Protein AF-A0AAD7DRE9-F1 (afdb_monomer_lite)

pLDDT: mean 90.45, std 10.71, range [50.38, 98.62]

InterPro domains:
  IPR006593 Cytochrome b561/ferric reductase, transmembrane domain [PF031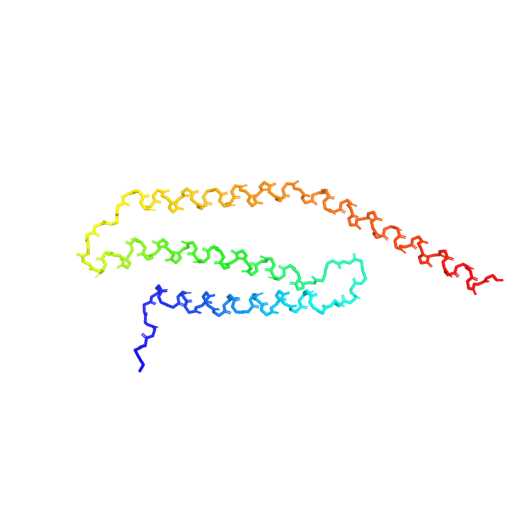88] (7-67)
  IPR006593 Cytochrome b561/ferric reductase, transmembrane domain [PS50939] (1-103)

Secondary structure (DSSP, 8-state):
-----SHHHHHHHHHHHHHHHHHHHHHHHHH-----TTS--HHHHHHHHHHHHHHHHHHHHHHHIIIIIHHHTTS-SPPHHHHHHHHHHHHHHHHHHHHHHTTHHHHHHHHHHHHHHHHHHHHHHHHHTT-

Organism: Mycena rosella (NCBI:txid1033263)

Structure (mmCIF, N/CA/C/O backbone):
data_AF-A0AAD7DRE9-F1
#
_entry.id   AF-A0AAD7DRE9-F1
#
loop_
_atom_site.group_PDB
_atom_site.id
_atom_site.type_symbol
_atom_site.label_atom_id
_atom_site.label_alt_id
_atom_site.label_comp_id
_atom_site.label_asym_id
_atom_site.label_entity_id
_atom_site.label_seq_id
_atom_site.pdbx_PDB_ins_code
_atom_site.Cartn_x
_atom_site.Cartn_y
_atom_site.Cartn_z
_atom_site.occupancy
_atom_site.B_iso_or_equiv
_atom_site.auth_seq_id
_atom_site.auth_comp_id
_atom_site.auth_asym_id
_atom_site.auth_atom_id
_atom_site.pdbx_PDB_model_num
ATOM 1 N N . MET A 1 1 ? -21.743 -23.244 8.861 1.00 50.38 1 MET A N 1
ATOM 2 C CA . MET A 1 1 ? -20.750 -22.168 8.673 1.00 50.38 1 MET A CA 1
ATOM 3 C C . MET A 1 1 ? -21.468 -20.883 9.018 1.00 50.38 1 MET A C 1
ATOM 5 O O . MET A 1 1 ? -22.490 -20.616 8.399 1.00 50.38 1 MET A O 1
ATOM 9 N N . GLU A 1 2 ? -2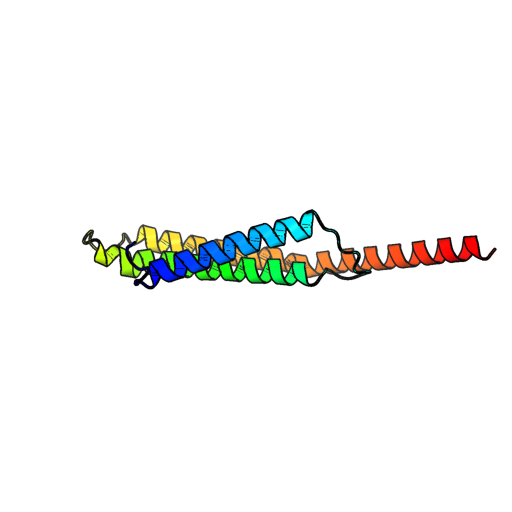1.039 -20.184 10.063 1.00 59.47 2 GLU A N 1
ATOM 10 C CA . GLU A 1 2 ? -21.609 -18.880 10.415 1.00 59.47 2 GLU A CA 1
ATOM 11 C C . GLU A 1 2 ? -21.384 -17.913 9.246 1.00 59.47 2 GLU A C 1
ATOM 13 O O . GLU A 1 2 ? -20.314 -17.913 8.633 1.00 59.47 2 GLU A O 1
ATOM 18 N N . ALA A 1 3 ? -22.419 -17.175 8.852 1.00 68.44 3 ALA A N 1
ATOM 19 C CA . ALA A 1 3 ? -22.341 -16.302 7.691 1.00 68.44 3 ALA A CA 1
ATOM 20 C C . ALA A 1 3 ? -21.471 -15.073 8.000 1.00 68.44 3 ALA A C 1
ATOM 22 O O . ALA A 1 3 ? -21.568 -14.492 9.075 1.00 68.44 3 ALA A O 1
ATOM 23 N N . VAL A 1 4 ? -20.657 -14.646 7.030 1.00 69.38 4 VAL A N 1
ATOM 24 C CA . VAL A 1 4 ? -19.882 -13.395 7.083 1.00 69.38 4 VAL A CA 1
ATOM 25 C C . VAL A 1 4 ? -20.852 -12.217 6.942 1.00 69.38 4 VAL A C 1
ATOM 27 O O . VAL A 1 4 ? -21.125 -11.740 5.836 1.00 69.38 4 VAL A O 1
ATOM 30 N N . THR A 1 5 ? -21.457 -11.786 8.044 1.00 84.94 5 THR A N 1
ATOM 31 C CA . THR A 1 5 ? -22.521 -10.769 8.024 1.00 84.94 5 THR A CA 1
ATOM 32 C C . THR A 1 5 ? -22.014 -9.376 8.355 1.00 84.94 5 THR A C 1
ATOM 34 O O . THR A 1 5 ? -22.489 -8.403 7.758 1.00 84.94 5 THR A O 1
ATOM 37 N N . ASP A 1 6 ? -21.038 -9.286 9.252 1.00 89.75 6 ASP A N 1
ATOM 38 C CA . ASP A 1 6 ? -20.498 -8.026 9.746 1.00 89.75 6 ASP A CA 1
ATOM 39 C C . ASP A 1 6 ? -19.578 -7.334 8.702 1.00 89.75 6 ASP A C 1
ATOM 41 O O . ASP A 1 6 ? -18.810 -8.010 8.001 1.00 89.75 6 ASP A O 1
ATOM 45 N N . PRO A 1 7 ? -19.653 -5.993 8.542 1.00 93.31 7 PRO A N 1
ATOM 46 C CA . PRO A 1 7 ? -18.752 -5.238 7.673 1.00 93.31 7 PRO A CA 1
ATOM 47 C C . PRO A 1 7 ? -17.254 -5.496 7.888 1.00 93.31 7 PRO A C 1
ATOM 49 O O . PRO A 1 7 ? -16.540 -5.646 6.892 1.00 93.31 7 PRO A O 1
ATOM 52 N N . HIS A 1 8 ? -16.760 -5.585 9.127 1.00 93.31 8 HIS A N 1
ATOM 53 C CA . HIS A 1 8 ? -15.341 -5.846 9.403 1.00 93.31 8 HIS A CA 1
ATOM 54 C C . HIS A 1 8 ? -14.908 -7.212 8.862 1.00 93.31 8 HIS A C 1
ATOM 56 O O . HIS A 1 8 ? -13.861 -7.318 8.210 1.00 93.31 8 HIS A O 1
ATOM 62 N N . GLN A 1 9 ? -15.732 -8.242 9.056 1.00 94.31 9 GLN A N 1
ATOM 63 C CA . GLN A 1 9 ? -15.477 -9.579 8.518 1.00 94.31 9 GLN A CA 1
ATOM 64 C C . GLN A 1 9 ? -15.520 -9.598 6.983 1.00 94.31 9 GLN A C 1
ATOM 66 O O . GLN A 1 9 ? -14.635 -10.179 6.348 1.00 94.31 9 GLN A O 1
ATOM 71 N N . LYS A 1 10 ? -16.505 -8.927 6.364 1.00 95.75 10 LYS A N 1
ATOM 72 C CA . LYS A 1 10 ? -16.612 -8.820 4.894 1.00 95.75 10 LYS A CA 1
ATOM 73 C C . LYS A 1 10 ? -15.380 -8.159 4.287 1.00 95.75 10 LYS A C 1
ATOM 75 O O . LYS A 1 10 ? -14.842 -8.656 3.297 1.00 95.75 10 LYS A O 1
ATOM 80 N N . ILE A 1 11 ? -14.915 -7.069 4.896 1.00 97.00 11 ILE A N 1
ATOM 81 C CA . ILE A 1 11 ? -13.693 -6.382 4.470 1.00 97.00 11 ILE A CA 1
ATOM 82 C C . ILE A 1 11 ? -12.481 -7.304 4.632 1.00 97.00 11 ILE A C 1
ATOM 84 O O . ILE A 1 11 ? -11.645 -7.354 3.735 1.00 97.00 11 ILE A O 1
ATOM 88 N N . GLY A 1 12 ? -12.405 -8.084 5.713 1.00 96.69 12 GLY A N 1
ATOM 89 C CA . GLY A 1 12 ? -11.320 -9.045 5.934 1.00 96.69 12 GLY A CA 1
ATOM 90 C C . GLY A 1 12 ? -11.252 -10.134 4.869 1.00 96.69 12 GLY A C 1
ATOM 9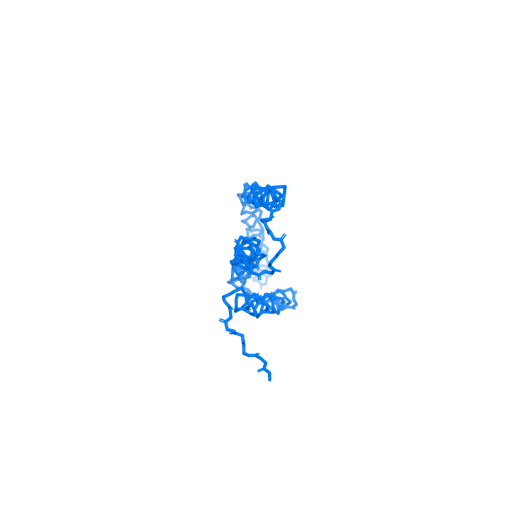1 O O . GLY A 1 12 ? -10.178 -10.418 4.340 1.00 96.69 12 GLY A O 1
ATOM 92 N N . VAL A 1 13 ? -12.400 -10.699 4.490 1.00 97.38 13 VAL A N 1
ATOM 93 C CA . VAL A 1 13 ? -12.479 -11.678 3.394 1.00 97.38 13 VAL A CA 1
ATOM 94 C C . VAL A 1 13 ? -12.084 -11.039 2.060 1.00 97.38 13 VAL A C 1
ATOM 96 O O . VAL A 1 13 ? -11.320 -11.635 1.298 1.00 97.38 13 VAL A O 1
ATOM 99 N N . ALA A 1 14 ? -12.544 -9.814 1.786 1.00 97.19 14 ALA A N 1
ATOM 100 C CA . ALA A 1 14 ? -12.147 -9.076 0.589 1.00 97.19 14 ALA A CA 1
ATOM 101 C C . ALA A 1 14 ? -10.630 -8.819 0.558 1.00 97.19 14 ALA A C 1
ATOM 103 O O . ALA A 1 14 ? -9.987 -9.073 -0.460 1.00 97.19 14 ALA A O 1
ATOM 104 N N . LEU A 1 15 ? -10.039 -8.396 1.679 1.00 98.38 15 LEU A N 1
ATOM 105 C CA . LEU A 1 15 ? -8.597 -8.188 1.817 1.00 98.38 15 LEU A CA 1
ATOM 106 C C . LEU A 1 15 ? -7.805 -9.472 1.602 1.00 98.38 15 LEU A C 1
ATOM 108 O O . LEU A 1 15 ? -6.797 -9.438 0.900 1.00 98.38 15 LEU A O 1
ATOM 112 N N . LEU A 1 16 ? -8.267 -10.602 2.138 1.00 98.19 16 LEU A N 1
ATOM 113 C CA . LEU A 1 16 ? -7.631 -11.897 1.907 1.00 98.19 16 LEU A CA 1
ATOM 114 C C . LEU A 1 16 ? -7.634 -12.257 0.415 1.00 98.19 16 LEU A C 1
ATOM 116 O O . LEU A 1 16 ? -6.593 -12.622 -0.134 1.00 98.19 16 LEU A O 1
ATOM 120 N N . ALA A 1 17 ? -8.774 -12.103 -0.262 1.00 98.25 17 ALA A N 1
ATOM 121 C CA . ALA A 1 17 ? -8.883 -12.368 -1.695 1.00 98.25 17 ALA A CA 1
ATOM 122 C C . ALA A 1 17 ? -7.985 -11.433 -2.529 1.00 98.25 17 ALA A C 1
ATOM 124 O O . ALA A 1 17 ? -7.266 -11.884 -3.429 1.00 98.25 17 ALA A O 1
ATOM 125 N N . MET A 1 18 ? -7.977 -10.136 -2.206 1.00 98.50 18 MET A N 1
ATOM 126 C CA . MET A 1 18 ? -7.100 -9.155 -2.849 1.00 98.50 18 MET A CA 1
ATOM 127 C C . MET A 1 18 ? -5.621 -9.479 -2.605 1.00 98.50 18 MET A C 1
ATOM 129 O O . MET A 1 18 ? -4.826 -9.406 -3.538 1.00 98.50 18 MET A O 1
ATOM 133 N N . TYR A 1 19 ? -5.248 -9.882 -1.388 1.00 98.38 19 TYR A N 1
ATOM 134 C CA . TYR A 1 19 ? -3.880 -10.252 -1.027 1.00 98.38 19 TYR A CA 1
ATOM 135 C C . TYR A 1 19 ? -3.392 -11.483 -1.795 1.00 98.38 19 TYR A C 1
ATOM 137 O O . TYR A 1 19 ? -2.315 -11.446 -2.388 1.00 98.38 19 TYR A O 1
ATOM 145 N N . VAL A 1 20 ? -4.198 -12.547 -1.869 1.00 98.62 20 VAL A N 1
ATOM 146 C CA . VAL A 1 20 ? -3.869 -13.727 -2.686 1.00 98.62 20 VAL A CA 1
ATOM 147 C C . VAL A 1 20 ? -3.697 -13.330 -4.153 1.00 98.62 20 VAL A C 1
ATOM 149 O O . VAL A 1 20 ? -2.705 -13.699 -4.780 1.00 98.62 20 VAL A O 1
ATOM 152 N N . THR A 1 21 ? -4.607 -12.511 -4.685 1.00 98.31 21 THR A N 1
ATOM 153 C CA . THR A 1 21 ? -4.502 -11.990 -6.058 1.00 98.31 21 THR A CA 1
ATOM 154 C C . THR A 1 21 ? -3.205 -11.204 -6.262 1.00 98.31 21 THR A C 1
ATOM 156 O O . THR A 1 21 ? -2.508 -11.403 -7.256 1.00 98.31 21 THR A O 1
ATOM 159 N N . GLN A 1 22 ? -2.837 -10.355 -5.302 1.00 98.25 22 GLN A N 1
ATOM 160 C CA . GLN A 1 22 ? -1.609 -9.565 -5.325 1.00 98.25 22 GLN A CA 1
ATOM 161 C C . GLN A 1 22 ? -0.351 -10.441 -5.316 1.00 98.25 22 GLN A C 1
ATOM 163 O O . GLN A 1 22 ? 0.591 -10.148 -6.058 1.00 98.25 22 GLN A O 1
ATOM 168 N N . LEU A 1 23 ? -0.331 -11.517 -4.522 1.00 98.19 23 LEU A N 1
ATOM 169 C CA . LEU A 1 23 ? 0.778 -12.475 -4.482 1.00 98.19 23 LEU A CA 1
ATOM 170 C C . LEU A 1 23 ? 0.922 -13.233 -5.801 1.00 98.19 23 LEU A C 1
ATOM 172 O O . LEU A 1 23 ? 2.028 -13.327 -6.331 1.00 98.19 23 LEU A O 1
ATOM 176 N N . LEU A 1 24 ? -0.185 -13.736 -6.353 1.00 97.62 24 LEU A N 1
ATOM 177 C CA . LEU A 1 24 ? -0.180 -14.440 -7.636 1.00 97.62 24 LEU A CA 1
ATOM 178 C C . LEU A 1 24 ? 0.270 -13.514 -8.771 1.00 97.62 24 LEU A C 1
ATOM 180 O O . LEU A 1 24 ? 1.121 -13.894 -9.574 1.00 97.62 24 LEU A O 1
ATOM 184 N N . LEU A 1 25 ? -0.239 -12.279 -8.802 1.00 95.94 25 LEU A N 1
ATOM 185 C CA . LEU A 1 25 ? 0.159 -11.264 -9.776 1.00 95.94 25 LEU A CA 1
ATOM 186 C C . LEU A 1 25 ? 1.642 -10.894 -9.638 1.00 95.94 25 LEU A C 1
ATOM 188 O O . LEU A 1 25 ? 2.351 -10.825 -10.640 1.00 95.94 25 LEU A O 1
ATOM 192 N N . GLY A 1 26 ? 2.124 -10.685 -8.410 1.00 95.12 26 GLY A N 1
ATOM 193 C CA . GLY A 1 26 ? 3.533 -10.402 -8.134 1.00 95.12 26 GLY A CA 1
ATOM 194 C C . GLY A 1 26 ? 4.440 -11.553 -8.567 1.00 95.12 26 GLY A C 1
ATOM 195 O O . GLY A 1 26 ? 5.412 -11.337 -9.290 1.00 95.12 26 GLY A O 1
ATOM 196 N N . GLY A 1 27 ? 4.075 -12.786 -8.208 1.00 95.50 27 GLY A N 1
ATOM 197 C CA . GLY A 1 27 ? 4.763 -13.993 -8.659 1.00 95.50 27 GLY A CA 1
ATOM 198 C C . GLY A 1 27 ? 4.814 -14.071 -10.183 1.00 95.50 27 GLY A C 1
ATOM 199 O O . GLY A 1 27 ? 5.894 -14.185 -10.759 1.00 95.50 27 GLY A O 1
ATOM 200 N N . PHE A 1 28 ? 3.673 -13.908 -10.852 1.00 94.00 28 PHE A N 1
ATOM 201 C CA . PHE A 1 28 ? 3.610 -13.891 -12.312 1.00 94.00 28 PHE A CA 1
ATOM 202 C C . PHE A 1 28 ? 4.543 -12.835 -12.925 1.00 94.00 28 PHE A C 1
ATOM 204 O O . PHE A 1 28 ? 5.311 -13.160 -13.823 1.00 94.00 28 PHE A O 1
ATOM 211 N N . ILE A 1 29 ? 4.550 -11.598 -12.420 1.00 91.81 29 ILE A N 1
ATOM 212 C CA . ILE A 1 29 ? 5.425 -10.520 -12.918 1.00 91.81 29 ILE A CA 1
ATOM 213 C C . ILE A 1 29 ? 6.911 -10.865 -12.764 1.00 91.81 29 ILE A C 1
ATOM 215 O O . ILE A 1 29 ? 7.715 -10.563 -13.650 1.00 91.81 29 ILE A O 1
ATOM 219 N N . HIS A 1 30 ? 7.289 -11.479 -11.643 1.00 89.19 30 HIS A N 1
ATOM 220 C CA . HIS A 1 30 ? 8.681 -11.816 -11.362 1.00 89.19 30 HIS A CA 1
ATOM 221 C C . HIS A 1 30 ? 9.174 -13.035 -12.153 1.00 89.19 30 HIS A C 1
ATOM 223 O O . HIS A 1 30 ? 10.320 -13.029 -12.614 1.00 89.19 30 HIS A O 1
ATOM 229 N N . PHE A 1 31 ? 8.326 -14.051 -12.340 1.00 91.75 31 PHE A N 1
ATOM 230 C CA . PHE A 1 31 ? 8.699 -15.301 -13.012 1.00 91.75 31 PHE A CA 1
ATOM 231 C C . PHE A 1 31 ? 8.431 -15.292 -14.522 1.00 91.75 31 PHE A C 1
ATOM 233 O O . PHE A 1 31 ? 9.148 -15.951 -15.274 1.00 91.75 31 PHE A O 1
ATOM 240 N N . VAL A 1 32 ? 7.455 -14.514 -14.994 1.00 87.19 32 VAL A N 1
ATOM 241 C CA . VAL A 1 32 ? 7.061 -14.444 -16.407 1.00 87.19 32 VAL A CA 1
ATOM 242 C C . VAL A 1 32 ? 7.392 -13.062 -16.967 1.00 87.19 32 VAL A C 1
ATOM 244 O O . VAL A 1 32 ? 6.608 -12.113 -16.916 1.00 87.19 32 VAL A O 1
ATOM 247 N N . LYS A 1 33 ? 8.586 -12.942 -17.556 1.00 75.31 33 LYS A N 1
ATOM 248 C CA . LYS A 1 33 ? 9.027 -11.711 -18.224 1.00 75.31 33 LYS A CA 1
ATOM 249 C C . LYS A 1 33 ? 8.419 -11.624 -19.622 1.00 75.31 33 LYS A C 1
ATOM 251 O O . LYS A 1 33 ? 9.009 -12.099 -20.589 1.00 75.31 33 LYS A O 1
ATOM 256 N N . LEU A 1 34 ? 7.252 -10.994 -19.737 1.00 73.94 34 LEU A N 1
ATOM 257 C CA . LEU A 1 34 ? 6.673 -10.674 -21.042 1.00 73.94 34 LEU A CA 1
ATOM 258 C C . LEU A 1 34 ? 7.530 -9.598 -21.739 1.00 73.94 34 LEU A C 1
ATOM 260 O O . LEU A 1 34 ? 7.717 -8.515 -21.174 1.00 73.94 34 LEU A O 1
ATOM 264 N N . PRO A 1 35 ? 8.063 -9.856 -22.949 1.00 64.44 35 PRO A N 1
ATOM 265 C CA . PRO A 1 35 ? 8.946 -8.925 -23.642 1.00 64.44 35 PRO A CA 1
ATOM 266 C C . PRO A 1 35 ? 8.147 -7.776 -24.273 1.00 64.44 35 PRO A C 1
ATOM 268 O O . PRO A 1 35 ? 7.965 -7.711 -25.487 1.00 64.44 35 PRO A O 1
ATOM 271 N N . ILE A 1 36 ? 7.683 -6.832 -23.454 1.00 69.25 36 ILE A N 1
ATOM 272 C CA . ILE A 1 36 ? 7.118 -5.572 -23.947 1.00 69.25 36 ILE A CA 1
ATOM 273 C C . ILE A 1 36 ? 8.281 -4.606 -24.175 1.00 69.25 36 ILE A C 1
ATOM 275 O O . ILE A 1 36 ? 8.907 -4.101 -23.241 1.00 69.25 36 ILE A O 1
ATOM 279 N N . ARG A 1 37 ? 8.627 -4.393 -25.448 1.00 63.69 37 ARG A N 1
ATOM 280 C CA . ARG A 1 37 ? 9.770 -3.560 -25.837 1.00 63.69 37 ARG A CA 1
ATOM 281 C C . ARG A 1 37 ? 9.560 -2.116 -25.375 1.00 63.69 37 ARG A C 1
ATOM 283 O O . ARG A 1 37 ? 8.700 -1.407 -25.883 1.00 63.69 37 ARG A O 1
ATOM 290 N N . GLY A 1 38 ? 10.415 -1.666 -24.460 1.00 64.44 38 GLY A N 1
ATOM 291 C CA . GLY A 1 38 ? 10.593 -0.249 -24.141 1.00 64.44 38 GLY A CA 1
ATOM 292 C C . GLY A 1 38 ? 9.609 0.356 -23.138 1.00 64.44 38 GLY A C 1
ATOM 293 O O . GLY A 1 38 ? 9.725 1.547 -22.869 1.00 64.44 38 GLY A O 1
ATOM 294 N N . HIS A 1 39 ? 8.696 -0.410 -22.542 1.00 72.19 39 HIS A N 1
ATOM 295 C CA . HIS A 1 39 ? 7.792 0.100 -21.505 1.00 72.19 39 HIS A CA 1
ATOM 296 C C . HIS A 1 39 ? 7.636 -0.898 -20.362 1.00 72.19 39 HIS A C 1
ATOM 298 O O . HIS A 1 39 ? 7.847 -2.098 -20.539 1.00 72.19 39 HIS A O 1
ATOM 304 N N . ARG A 1 40 ? 7.266 -0.392 -19.180 1.00 80.31 40 ARG A N 1
ATOM 305 C CA . ARG A 1 40 ? 6.847 -1.253 -18.073 1.00 80.31 40 ARG A CA 1
ATOM 306 C C . ARG A 1 40 ? 5.582 -1.994 -18.499 1.00 80.31 40 ARG A C 1
ATOM 308 O O . ARG A 1 40 ? 4.653 -1.340 -18.978 1.00 80.31 40 ARG A O 1
ATOM 315 N N . PRO A 1 41 ? 5.525 -3.318 -18.324 1.00 84.88 41 PRO A N 1
ATOM 316 C CA . PRO A 1 41 ? 4.313 -4.047 -18.628 1.00 84.88 41 PRO A CA 1
ATOM 317 C C . PRO A 1 41 ? 3.115 -3.527 -17.809 1.00 84.88 41 PRO A C 1
ATOM 319 O O . PRO A 1 41 ? 3.301 -3.205 -16.631 1.00 84.88 41 PRO A O 1
ATOM 322 N N . PRO A 1 42 ? 1.900 -3.437 -18.388 1.00 88.06 42 PRO A N 1
ATOM 323 C CA . PRO A 1 42 ? 0.712 -2.918 -17.702 1.00 88.06 42 PRO A CA 1
ATOM 324 C C . PRO A 1 42 ? 0.437 -3.582 -16.348 1.00 88.06 42 PRO A C 1
ATOM 326 O O . PRO A 1 42 ? 0.039 -2.913 -15.395 1.00 88.06 42 PRO A O 1
ATOM 329 N N . GLN A 1 43 ? 0.732 -4.879 -16.230 1.00 91.56 43 GLN A N 1
ATOM 330 C CA . GLN A 1 43 ? 0.569 -5.639 -14.993 1.00 91.56 43 GLN A CA 1
ATOM 331 C C . GLN A 1 43 ? 1.384 -5.080 -13.815 1.00 91.56 43 GLN A C 1
ATOM 333 O O . GLN A 1 43 ? 0.948 -5.204 -12.675 1.00 91.56 43 GLN A O 1
ATOM 338 N N . ASN A 1 44 ? 2.507 -4.393 -14.058 1.00 91.44 44 ASN A N 1
ATOM 339 C CA . ASN A 1 44 ? 3.286 -3.764 -12.986 1.00 91.44 44 ASN A CA 1
ATOM 340 C C . ASN A 1 44 ? 2.529 -2.592 -12.353 1.00 91.44 44 ASN A C 1
ATOM 342 O O . ASN A 1 44 ? 2.602 -2.393 -11.142 1.00 91.44 44 ASN A O 1
ATOM 346 N N . TYR A 1 45 ? 1.803 -1.819 -13.164 1.00 92.12 45 TYR A N 1
ATOM 347 C CA . TYR A 1 45 ? 0.966 -0.733 -12.661 1.00 92.12 45 TYR A CA 1
ATOM 348 C C . TYR A 1 45 ? -0.243 -1.287 -11.915 1.00 92.12 45 TYR A C 1
ATOM 350 O O . TYR A 1 45 ? -0.547 -0.805 -10.829 1.00 92.12 45 TYR A O 1
ATOM 358 N N . LEU A 1 46 ? -0.873 -2.342 -12.448 1.00 95.25 46 LEU A N 1
ATOM 359 C CA . LEU A 1 46 ? -1.957 -3.037 -11.754 1.00 95.25 46 LEU A CA 1
ATOM 360 C C . LEU A 1 46 ? -1.502 -3.553 -10.382 1.00 95.25 46 LEU A C 1
ATOM 362 O O . LEU A 1 46 ? -2.177 -3.298 -9.393 1.00 95.25 46 LEU A O 1
ATOM 366 N N . HIS A 1 47 ? -0.342 -4.209 -10.308 1.00 96.31 47 HIS A N 1
ATOM 367 C CA . HIS A 1 47 ? 0.230 -4.700 -9.052 1.00 96.31 47 HIS A CA 1
ATOM 368 C C . HIS A 1 47 ? 0.489 -3.569 -8.050 1.00 96.31 47 HIS A C 1
ATOM 370 O O . HIS A 1 47 ? 0.173 -3.701 -6.870 1.00 96.31 47 HIS A O 1
ATOM 376 N N . ALA A 1 48 ? 1.029 -2.435 -8.504 1.00 95.44 48 ALA A N 1
ATOM 377 C CA . ALA A 1 48 ? 1.252 -1.284 -7.633 1.00 95.44 48 ALA A CA 1
ATOM 378 C C . ALA A 1 48 ? -0.070 -0.693 -7.109 1.00 95.44 48 ALA A C 1
ATOM 380 O O . ALA A 1 48 ? -0.214 -0.484 -5.906 1.00 95.44 48 ALA A O 1
ATOM 381 N N . VAL A 1 49 ? -1.049 -0.464 -7.990 1.00 97.50 49 VAL A N 1
ATOM 382 C CA . VAL A 1 49 ? -2.356 0.108 -7.622 1.00 97.50 49 VAL A CA 1
ATOM 383 C C . VAL A 1 49 ? -3.133 -0.828 -6.698 1.00 97.50 49 VAL A C 1
ATOM 385 O O . VAL A 1 49 ? -3.655 -0.376 -5.680 1.00 97.50 49 VAL A O 1
ATOM 388 N N . LEU A 1 50 ? -3.168 -2.128 -7.004 1.00 98.19 50 LEU A N 1
ATOM 389 C CA . LEU A 1 50 ? -3.816 -3.129 -6.157 1.00 98.19 50 LEU A CA 1
ATOM 390 C C . LEU A 1 50 ? -3.160 -3.182 -4.772 1.00 98.19 50 LEU A C 1
ATOM 392 O O . LEU A 1 50 ? -3.866 -3.188 -3.767 1.00 98.19 50 LEU A O 1
ATOM 396 N N . GLY A 1 51 ? -1.826 -3.139 -4.707 1.00 98.00 51 GLY A N 1
ATOM 397 C CA . GLY A 1 51 ? -1.092 -3.067 -3.444 1.00 98.00 51 GLY A CA 1
ATOM 398 C C . GLY A 1 51 ? -1.483 -1.854 -2.594 1.00 98.00 51 GLY A C 1
ATOM 399 O O . GLY A 1 51 ? -1.753 -2.003 -1.405 1.00 98.00 51 GLY A O 1
ATOM 400 N N . LEU A 1 52 ? -1.591 -0.665 -3.197 1.00 97.94 52 LEU A N 1
ATOM 401 C CA . LEU A 1 52 ? -2.037 0.539 -2.482 1.00 97.94 52 LEU A CA 1
ATOM 402 C C . LEU A 1 52 ? -3.483 0.440 -2.003 1.00 97.94 52 LEU A C 1
ATOM 404 O O . LEU A 1 52 ? -3.782 0.853 -0.883 1.00 97.94 52 LEU A O 1
ATOM 408 N N . ALA A 1 53 ? -4.366 -0.125 -2.827 1.00 98.31 53 ALA A N 1
ATOM 409 C CA . ALA A 1 53 ? -5.754 -0.350 -2.451 1.00 98.31 53 ALA A CA 1
ATOM 410 C C . ALA A 1 53 ? -5.864 -1.306 -1.251 1.00 98.31 53 ALA A C 1
ATOM 412 O O . ALA A 1 53 ? -6.625 -1.026 -0.327 1.00 98.31 53 ALA A O 1
ATOM 413 N N . ILE A 1 54 ? -5.067 -2.384 -1.222 1.00 98.56 54 ILE A N 1
ATOM 414 C CA . ILE A 1 54 ? -4.994 -3.315 -0.084 1.00 98.56 54 ILE A CA 1
ATOM 415 C C . ILE A 1 54 ? -4.562 -2.580 1.184 1.00 98.56 54 ILE A C 1
ATOM 417 O O . ILE A 1 54 ? -5.218 -2.718 2.210 1.00 98.56 54 ILE A O 1
ATOM 421 N N . ILE A 1 55 ? -3.494 -1.777 1.125 1.00 98.12 55 ILE A N 1
ATOM 422 C CA . ILE A 1 55 ? -3.007 -1.049 2.306 1.00 98.12 55 ILE A CA 1
ATOM 423 C C . ILE A 1 55 ? -4.049 -0.043 2.811 1.00 98.12 55 ILE A C 1
ATOM 425 O O . ILE A 1 55 ? -4.308 0.012 4.013 1.00 98.12 55 ILE A O 1
ATOM 429 N N . ALA A 1 56 ? -4.682 0.720 1.917 1.00 97.75 56 ALA A N 1
ATOM 430 C CA . ALA A 1 56 ? -5.721 1.677 2.294 1.00 97.75 56 ALA A CA 1
ATOM 431 C C . ALA A 1 56 ? -6.943 0.985 2.924 1.00 97.75 56 ALA A C 1
ATOM 433 O O . ALA A 1 56 ? -7.447 1.427 3.957 1.00 97.75 56 ALA A O 1
ATOM 434 N N . LEU A 1 57 ? -7.395 -0.127 2.339 1.00 98.31 57 LEU A N 1
ATOM 435 C CA . LEU A 1 57 ? -8.528 -0.883 2.863 1.00 98.31 57 LEU A CA 1
ATOM 436 C C . LEU A 1 57 ? -8.185 -1.584 4.188 1.00 98.31 57 LEU A C 1
ATOM 438 O O . LEU A 1 57 ? -9.019 -1.605 5.088 1.00 98.31 57 LEU A O 1
ATOM 442 N N . ALA A 1 58 ? -6.960 -2.089 4.352 1.00 98.25 58 ALA A N 1
ATOM 443 C CA . ALA A 1 58 ? -6.486 -2.672 5.609 1.00 98.25 58 ALA A CA 1
ATOM 444 C C . ALA A 1 58 ? -6.409 -1.623 6.726 1.00 98.25 58 ALA A C 1
ATOM 446 O O . ALA A 1 58 ? -6.868 -1.870 7.839 1.00 98.25 58 ALA A O 1
ATOM 447 N N . ALA A 1 59 ? -5.902 -0.424 6.423 1.00 98.06 59 ALA A N 1
ATOM 448 C CA . ALA A 1 59 ? -5.901 0.701 7.353 1.00 98.06 59 ALA A CA 1
ATOM 449 C C . ALA A 1 59 ? -7.313 1.034 7.851 1.00 98.06 59 ALA A C 1
ATOM 451 O O . ALA A 1 59 ? -7.522 1.192 9.058 1.00 98.06 59 ALA A O 1
ATOM 452 N N . TYR A 1 60 ? -8.276 1.093 6.926 1.00 97.88 60 TYR A N 1
ATOM 453 C CA . TYR A 1 60 ? -9.687 1.289 7.245 1.00 97.88 60 TYR A CA 1
ATOM 454 C C . TYR A 1 60 ? -10.253 0.137 8.082 1.00 97.88 60 TYR A C 1
ATOM 456 O O . TYR A 1 60 ? -10.898 0.389 9.098 1.00 97.88 60 TYR A O 1
ATOM 464 N N . GLN A 1 61 ? -9.976 -1.117 7.711 1.00 98.00 61 GLN A N 1
ATOM 465 C CA . GLN A 1 61 ? -10.455 -2.290 8.442 1.00 98.00 61 GLN A CA 1
ATOM 466 C C . GLN A 1 61 ? -9.963 -2.292 9.897 1.00 98.00 61 GLN A C 1
ATOM 468 O O . GLN A 1 61 ? -10.753 -2.556 10.805 1.00 98.00 61 GLN A O 1
ATOM 473 N N . ILE A 1 62 ? -8.686 -1.962 10.126 1.00 97.56 62 ILE A N 1
ATOM 474 C CA . ILE A 1 62 ? -8.102 -1.855 11.470 1.00 97.56 62 ILE A CA 1
ATOM 475 C C . ILE A 1 62 ? -8.79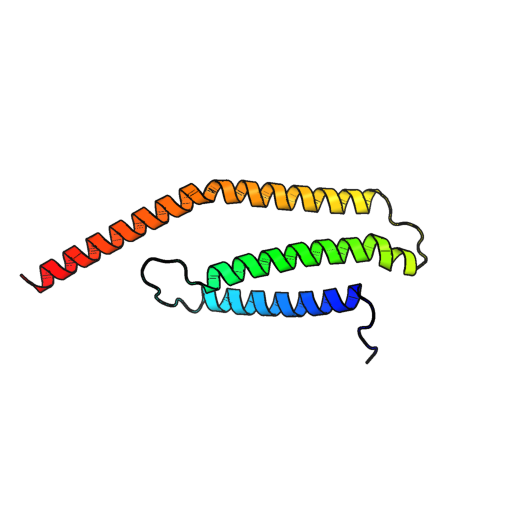8 -0.743 12.259 1.00 97.56 62 ILE A C 1
ATOM 477 O O . ILE A 1 62 ? -9.209 -0.970 13.393 1.00 97.56 62 ILE A O 1
ATOM 481 N N . HIS A 1 63 ? -8.979 0.438 11.662 1.00 97.25 63 HIS A N 1
ATOM 482 C CA . HIS A 1 63 ? -9.668 1.548 12.324 1.00 97.25 63 HIS A CA 1
ATOM 483 C C . HIS A 1 63 ? -11.108 1.190 12.693 1.00 97.25 63 HIS A C 1
ATOM 485 O O . HIS A 1 63 ? -11.544 1.461 13.810 1.00 97.25 63 HIS A O 1
ATOM 491 N N . TYR A 1 64 ? -11.841 0.551 11.779 1.00 96.19 64 TYR A N 1
ATOM 492 C CA . TYR A 1 64 ? -13.195 0.069 12.039 1.00 96.19 64 TYR A CA 1
ATOM 493 C C . TYR A 1 64 ? -13.199 -0.952 13.184 1.00 96.19 64 TYR A C 1
ATOM 495 O O . TYR A 1 64 ? -14.000 -0.837 14.106 1.00 96.19 64 TYR A O 1
ATOM 503 N N . GLY A 1 65 ? -12.259 -1.903 13.178 1.00 95.69 65 GLY A N 1
ATOM 504 C CA . GLY A 1 65 ? -12.115 -2.886 14.253 1.00 95.69 65 GLY A CA 1
ATOM 505 C C . GLY A 1 65 ? -11.856 -2.241 15.619 1.00 95.69 65 GLY A C 1
ATOM 506 O O . GLY A 1 65 ? -12.458 -2.628 16.614 1.00 95.69 65 GLY A O 1
ATOM 507 N N . LEU A 1 66 ? -11.010 -1.209 15.666 1.00 95.31 66 LEU A N 1
ATOM 508 C CA . LEU A 1 66 ? -10.715 -0.470 16.897 1.00 95.31 66 LEU A CA 1
ATOM 509 C C . LEU A 1 66 ? -11.890 0.403 17.362 1.00 95.31 66 LEU A C 1
ATOM 511 O O . LEU A 1 66 ? -12.145 0.511 18.552 1.00 95.31 66 LEU A O 1
ATOM 515 N N . THR A 1 67 ? -12.597 1.067 16.454 1.00 93.94 67 THR A N 1
ATOM 516 C CA . THR A 1 67 ? -13.597 2.079 16.842 1.00 93.94 67 THR A CA 1
ATOM 517 C C . THR A 1 67 ? -15.014 1.538 16.974 1.00 93.94 67 THR A C 1
ATOM 519 O O . THR A 1 67 ? -15.802 2.124 17.712 1.00 93.94 67 THR A O 1
ATOM 522 N N . ILE A 1 68 ? -15.332 0.433 16.297 1.00 93.25 68 ILE A N 1
ATOM 523 C CA . ILE A 1 68 ? -16.668 -0.167 16.275 1.00 93.25 68 ILE A CA 1
ATOM 524 C C . ILE A 1 68 ? -16.633 -1.549 16.926 1.00 93.25 68 ILE A C 1
ATOM 526 O O . ILE A 1 68 ? -17.204 -1.719 18.001 1.00 93.25 68 ILE A O 1
ATOM 530 N N . GLU A 1 69 ? -15.911 -2.511 16.339 1.00 93.88 69 GLU A N 1
ATOM 531 C CA . GLU A 1 69 ? -15.945 -3.910 16.803 1.00 93.88 69 GLU A CA 1
ATOM 532 C C . GLU A 1 69 ? -15.462 -4.067 18.245 1.00 93.88 69 GLU A C 1
ATOM 534 O O . GLU A 1 69 ? -16.075 -4.783 19.031 1.00 93.88 69 GLU A O 1
ATOM 539 N N . TRP A 1 70 ? -14.407 -3.351 18.634 1.00 93.50 70 TRP A N 1
ATOM 540 C CA . TRP A 1 70 ? -13.898 -3.387 20.004 1.00 93.50 70 TRP A CA 1
ATOM 541 C C . TRP A 1 70 ? -14.951 -2.989 21.045 1.00 93.50 70 TRP A C 1
ATOM 543 O O . TRP A 1 70 ? -15.021 -3.567 22.127 1.00 93.50 70 TRP A O 1
ATOM 553 N N . LEU A 1 71 ? -15.804 -2.010 20.735 1.00 90.69 71 LEU A N 1
ATOM 554 C CA . LEU A 1 71 ? -16.857 -1.599 21.665 1.00 90.69 71 LEU A CA 1
ATOM 555 C C . LEU A 1 71 ? -17.909 -2.702 21.837 1.00 90.69 71 LEU A C 1
ATOM 557 O O . LEU A 1 71 ? -18.468 -2.852 22.924 1.00 90.69 71 LEU A O 1
ATOM 561 N N . LEU A 1 72 ? -18.134 -3.507 20.795 1.00 89.94 72 LEU A N 1
ATOM 562 C CA . LEU A 1 72 ? -19.070 -4.630 20.822 1.00 89.94 72 LEU A CA 1
ATOM 563 C C . LEU A 1 72 ? -18.563 -5.802 21.673 1.00 89.94 72 LEU A C 1
ATOM 565 O O . LEU A 1 72 ? -19.372 -6.601 22.139 1.00 89.94 72 LEU A O 1
ATOM 569 N N . THR A 1 73 ? -17.257 -5.893 21.951 1.00 88.88 73 THR A N 1
ATOM 570 C CA . THR A 1 73 ? -16.710 -6.952 22.818 1.00 88.88 73 THR A CA 1
ATOM 571 C C . THR A 1 73 ? -16.942 -6.697 24.311 1.00 88.88 73 THR A C 1
ATOM 573 O O . THR A 1 73 ? -16.554 -7.526 25.133 1.00 88.88 73 THR A O 1
ATOM 576 N N . GLY A 1 74 ? -17.516 -5.549 24.692 1.00 82.38 74 GLY A N 1
ATOM 577 C CA . GLY A 1 74 ? -17.816 -5.215 26.089 1.00 82.38 74 GLY A CA 1
ATOM 578 C C . GLY A 1 74 ? -16.591 -4.885 26.953 1.00 82.38 74 GLY A C 1
ATOM 579 O O . GLY A 1 74 ? -16.707 -4.818 28.173 1.00 82.38 74 GLY A O 1
ATOM 580 N N . GLN A 1 75 ? -15.420 -4.654 26.346 1.00 84.50 75 GLN A N 1
ATOM 581 C CA . GLN A 1 75 ? -14.161 -4.377 27.061 1.00 84.50 75 GLN A CA 1
ATOM 582 C C . GLN A 1 75 ? -13.960 -2.891 27.414 1.00 84.50 75 GLN A C 1
ATOM 584 O O . GLN A 1 75 ? -12.908 -2.502 27.918 1.00 84.50 75 GLN A O 1
ATOM 589 N N . GLY A 1 76 ? -14.969 -2.052 27.165 1.00 90.00 76 GLY A N 1
ATOM 590 C CA . GLY A 1 76 ? -14.869 -0.603 27.321 1.00 90.00 76 GLY A CA 1
ATOM 591 C C . GLY A 1 76 ? -14.168 0.078 26.137 1.00 90.00 76 GLY A C 1
ATOM 592 O O . GLY A 1 76 ? -13.898 -0.560 25.118 1.00 90.00 76 GLY A O 1
ATOM 593 N N . PRO A 1 77 ? -13.909 1.394 26.225 1.00 92.56 77 PRO A N 1
ATOM 594 C CA . PRO A 1 77 ? -13.323 2.152 25.126 1.00 92.56 77 PRO A CA 1
ATOM 595 C C . PRO A 1 77 ? -11.885 1.712 24.833 1.00 92.56 77 PRO A C 1
ATOM 597 O O . PRO A 1 77 ? -11.109 1.430 25.747 1.00 92.56 77 PRO A O 1
ATOM 600 N N . VAL A 1 78 ? -11.509 1.715 23.551 1.00 94.69 78 VAL A N 1
ATOM 601 C CA . VAL A 1 78 ? -10.114 1.504 23.143 1.00 94.69 78 VAL A CA 1
ATOM 602 C C . VAL A 1 78 ? -9.214 2.553 23.803 1.00 94.69 78 VAL A C 1
ATOM 604 O O . VAL A 1 78 ? -9.541 3.744 23.768 1.00 94.69 78 VAL A O 1
ATOM 607 N N . PRO A 1 79 ? -8.054 2.158 24.363 1.00 94.94 79 PRO A N 1
ATOM 608 C CA . PRO A 1 79 ? -7.083 3.110 24.881 1.00 94.94 79 PRO A CA 1
ATOM 609 C C . PRO A 1 79 ? -6.663 4.119 23.808 1.00 94.94 79 PRO A C 1
ATOM 611 O O . PRO A 1 79 ? -6.285 3.737 22.699 1.00 94.94 79 PRO A O 1
ATOM 614 N N . GLY A 1 80 ? -6.637 5.411 24.146 1.00 96.31 80 GLY A N 1
ATOM 615 C CA . GLY A 1 80 ? -6.235 6.460 23.199 1.00 96.31 80 GLY A CA 1
ATOM 616 C C . GLY A 1 80 ? -4.837 6.245 22.598 1.00 96.31 80 GLY A C 1
ATOM 617 O O . GLY A 1 80 ? -4.588 6.628 21.459 1.00 96.31 80 GLY A O 1
ATOM 618 N N . SER A 1 81 ? -3.942 5.553 23.312 1.00 97.19 81 SER A N 1
ATOM 619 C CA . SER A 1 81 ? -2.625 5.153 22.804 1.00 97.19 81 SER A CA 1
ATOM 620 C C . SER A 1 81 ? -2.698 4.251 21.567 1.00 97.19 81 SER A C 1
ATOM 622 O O . SER A 1 81 ? -1.876 4.411 20.670 1.00 97.19 81 SER A O 1
ATOM 624 N N . ALA A 1 82 ? -3.681 3.352 21.473 1.00 96.00 82 ALA A N 1
ATOM 625 C CA . ALA A 1 82 ? -3.850 2.474 20.316 1.00 96.00 82 ALA A CA 1
ATOM 626 C C . ALA A 1 82 ? -4.332 3.251 19.081 1.00 96.00 82 ALA A C 1
ATOM 628 O O . ALA A 1 82 ? -3.808 3.052 17.985 1.00 96.00 82 ALA A O 1
ATOM 629 N N . LEU A 1 83 ? -5.265 4.193 19.260 1.00 96.88 83 LEU A N 1
ATOM 630 C CA . LEU A 1 83 ? -5.717 5.080 18.181 1.00 96.88 83 LEU A CA 1
ATOM 631 C C . LEU A 1 83 ? -4.592 6.016 17.716 1.00 96.88 83 LEU A C 1
ATOM 633 O O . LEU A 1 83 ? -4.389 6.190 16.514 1.00 96.88 83 LEU A O 1
ATOM 637 N N . ASN A 1 84 ? -3.806 6.550 18.654 1.00 98.06 84 ASN A N 1
ATOM 638 C CA . ASN A 1 84 ? -2.631 7.364 18.342 1.00 98.06 84 ASN A CA 1
ATOM 639 C C . ASN A 1 84 ? -1.560 6.557 17.598 1.00 98.06 84 ASN A C 1
ATOM 641 O O . ASN A 1 84 ? -0.971 7.061 16.644 1.00 98.06 84 ASN A O 1
ATOM 645 N N . ALA A 1 85 ? -1.319 5.305 18.000 1.00 97.69 85 ALA A N 1
ATOM 646 C CA . ALA A 1 85 ? -0.379 4.420 17.319 1.00 97.69 85 ALA A CA 1
ATOM 647 C C . ALA A 1 85 ? -0.841 4.099 15.891 1.00 97.69 85 ALA A C 1
ATOM 649 O O . ALA A 1 85 ? -0.044 4.197 14.958 1.00 97.69 85 ALA A O 1
ATOM 650 N N . TRP A 1 86 ? -2.128 3.784 15.702 1.00 98.00 86 TRP A N 1
ATOM 651 C CA . TRP A 1 86 ? -2.709 3.599 14.371 1.00 98.00 86 TRP A CA 1
ATOM 652 C C . TRP A 1 86 ? -2.514 4.850 13.504 1.00 98.00 86 TRP A C 1
ATOM 654 O O . TRP A 1 86 ? -1.976 4.753 12.402 1.00 98.00 86 TRP A O 1
ATOM 664 N N . LEU A 1 87 ? -2.857 6.033 14.023 1.00 98.19 87 LEU A N 1
ATOM 665 C CA . LEU A 1 87 ? -2.711 7.294 13.294 1.00 98.19 87 LEU A CA 1
ATOM 666 C C . LEU A 1 87 ? -1.248 7.573 12.924 1.00 98.19 87 LEU A C 1
ATOM 668 O O . LEU A 1 87 ? -0.956 7.924 11.780 1.00 98.19 87 LEU A O 1
ATOM 672 N N . ALA A 1 88 ? -0.323 7.376 13.866 1.00 98.25 88 ALA A N 1
ATOM 673 C CA . ALA A 1 88 ? 1.105 7.549 13.630 1.00 98.25 88 ALA A CA 1
ATOM 674 C C . ALA A 1 88 ? 1.612 6.617 12.520 1.00 98.25 88 ALA A C 1
ATOM 676 O O . ALA A 1 88 ? 2.317 7.073 11.620 1.00 98.25 88 ALA A O 1
ATOM 677 N N . LEU A 1 89 ? 1.216 5.340 12.531 1.00 97.88 89 LEU A N 1
ATOM 678 C CA . LEU A 1 89 ? 1.592 4.378 11.491 1.00 97.88 89 LEU A CA 1
ATOM 679 C C . LEU A 1 89 ? 1.068 4.785 10.110 1.00 97.88 89 LEU A C 1
ATOM 681 O O . LEU A 1 89 ? 1.813 4.701 9.134 1.00 97.88 89 LEU A O 1
ATOM 685 N N . ILE A 1 90 ? -0.171 5.274 10.023 1.00 97.81 90 ILE A N 1
ATOM 686 C CA . ILE A 1 90 ? -0.744 5.773 8.767 1.00 97.81 90 ILE A CA 1
ATOM 687 C C . ILE A 1 90 ? 0.032 6.983 8.248 1.00 97.81 90 ILE A C 1
ATOM 689 O O . ILE A 1 90 ? 0.414 7.005 7.076 1.00 97.81 90 ILE A O 1
ATOM 693 N N . ILE A 1 91 ? 0.314 7.962 9.110 1.00 98.25 91 ILE A N 1
ATOM 694 C CA . ILE A 1 91 ? 1.076 9.160 8.732 1.00 98.25 91 ILE A CA 1
ATOM 695 C C . ILE A 1 91 ? 2.475 8.772 8.252 1.00 98.25 91 ILE A C 1
ATOM 697 O O . ILE A 1 91 ? 2.890 9.196 7.173 1.00 98.25 91 ILE A O 1
ATOM 701 N N . VAL A 1 92 ? 3.190 7.946 9.021 1.00 98.25 92 VAL A N 1
ATOM 702 C CA . VAL A 1 92 ? 4.551 7.509 8.684 1.00 98.25 92 VAL A CA 1
ATOM 703 C C . VAL A 1 92 ? 4.561 6.739 7.368 1.00 98.25 92 VAL A C 1
ATOM 705 O O . VAL A 1 92 ? 5.382 7.041 6.503 1.00 98.25 92 VAL A O 1
ATOM 708 N N . PHE A 1 93 ? 3.641 5.789 7.178 1.00 97.38 93 PHE A N 1
ATOM 709 C CA . PHE A 1 93 ? 3.561 5.013 5.943 1.00 97.38 93 PHE A CA 1
ATOM 710 C C . PHE A 1 93 ? 3.380 5.920 4.723 1.00 97.38 93 PHE A C 1
ATOM 712 O O . PHE A 1 93 ? 4.169 5.844 3.779 1.00 97.38 93 PHE A O 1
ATOM 719 N N . TRP A 1 94 ? 2.381 6.809 4.743 1.00 96.94 94 TRP A N 1
ATOM 720 C CA . TRP A 1 94 ? 2.114 7.683 3.601 1.00 96.94 94 TRP A CA 1
ATOM 721 C C . TRP A 1 94 ? 3.236 8.694 3.379 1.00 96.94 94 TRP A C 1
ATOM 723 O O . TRP A 1 94 ? 3.639 8.894 2.234 1.00 96.94 94 TRP A O 1
ATOM 733 N N . ALA A 1 95 ? 3.802 9.271 4.441 1.00 97.94 95 ALA A N 1
ATOM 734 C CA . ALA A 1 95 ? 4.945 10.172 4.330 1.00 97.94 95 ALA A CA 1
ATOM 735 C C . ALA A 1 95 ? 6.133 9.489 3.636 1.00 97.94 95 ALA A C 1
ATOM 737 O O . ALA A 1 95 ? 6.682 10.030 2.674 1.00 97.94 95 ALA A O 1
ATOM 738 N N . LEU A 1 96 ? 6.489 8.274 4.065 1.00 97.69 96 LEU A N 1
ATOM 739 C CA . LEU A 1 96 ? 7.557 7.492 3.440 1.00 97.69 96 LEU A CA 1
ATOM 740 C C . LEU A 1 96 ? 7.216 7.092 2.001 1.00 97.69 96 LEU A C 1
ATOM 742 O O . LEU A 1 96 ? 8.090 7.135 1.134 1.00 97.69 96 LEU A O 1
ATOM 746 N N . TYR A 1 97 ? 5.958 6.748 1.724 1.00 96.06 97 TYR A N 1
ATOM 747 C CA . TYR A 1 97 ? 5.509 6.406 0.379 1.00 96.06 97 TYR A CA 1
ATOM 748 C C . TYR A 1 97 ? 5.672 7.588 -0.591 1.00 96.06 97 TYR A C 1
ATOM 750 O O . TYR A 1 97 ? 6.303 7.450 -1.643 1.00 96.06 97 TYR A O 1
ATOM 758 N N . PHE A 1 98 ? 5.180 8.776 -0.221 1.00 96.19 98 PHE A N 1
ATOM 759 C CA . PHE A 1 98 ? 5.330 9.992 -1.029 1.00 96.19 98 PHE A CA 1
ATOM 760 C C . PHE A 1 98 ? 6.792 10.426 -1.159 1.00 96.19 98 PHE A C 1
ATOM 762 O O . PHE A 1 98 ? 7.220 10.806 -2.252 1.00 96.19 98 PHE A O 1
ATOM 769 N N . LEU A 1 99 ? 7.581 10.306 -0.087 1.00 97.19 99 LEU A N 1
ATOM 770 C CA . LEU A 1 99 ? 9.020 10.561 -0.133 1.00 97.19 99 LEU A CA 1
ATOM 771 C C . LEU A 1 99 ? 9.722 9.628 -1.131 1.00 97.19 99 LEU A C 1
ATOM 773 O O . LEU A 1 99 ? 10.531 10.083 -1.938 1.00 97.19 99 LEU A O 1
ATOM 777 N N . GLY A 1 100 ? 9.373 8.341 -1.142 1.00 95.75 100 GLY A N 1
ATOM 778 C CA . GLY A 1 100 ? 9.870 7.388 -2.136 1.00 95.75 100 GLY A CA 1
ATOM 779 C C . GLY A 1 100 ? 9.479 7.771 -3.566 1.00 95.75 100 GLY A C 1
ATOM 780 O O . GLY A 1 100 ? 10.300 7.677 -4.481 1.00 95.75 100 GLY A O 1
ATOM 781 N N . MET A 1 101 ? 8.259 8.278 -3.771 1.00 95.19 101 MET A N 1
ATOM 782 C CA . MET A 1 101 ? 7.811 8.750 -5.086 1.00 95.19 101 MET A CA 1
ATOM 783 C C . MET A 1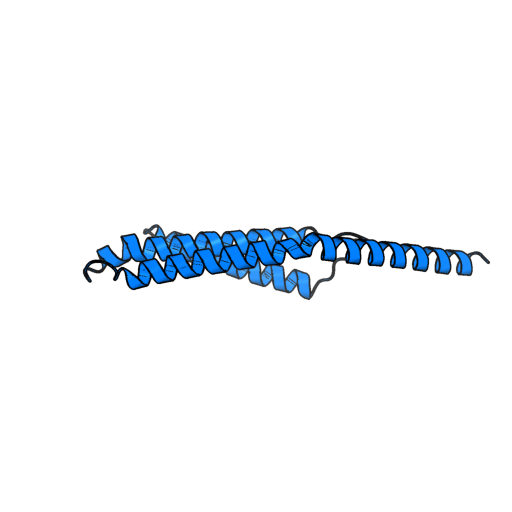 101 ? 8.581 9.977 -5.594 1.00 95.19 101 MET A C 1
ATOM 785 O O . MET A 1 101 ? 8.685 10.154 -6.809 1.00 95.19 101 MET A O 1
ATOM 789 N N . ALA A 1 102 ? 9.217 10.766 -4.723 1.00 96.06 102 ALA A N 1
ATOM 790 C CA . ALA A 1 102 ? 10.121 11.839 -5.151 1.00 96.06 102 ALA A CA 1
ATOM 791 C C . ALA A 1 102 ? 11.327 11.316 -5.965 1.00 96.06 102 ALA A C 1
ATOM 793 O O . ALA A 1 102 ? 11.962 12.074 -6.698 1.00 96.06 102 ALA A O 1
ATOM 794 N N . LEU A 1 103 ? 11.622 10.010 -5.904 1.00 95.69 103 LEU A N 1
ATOM 795 C CA . LEU A 1 103 ? 12.668 9.353 -6.694 1.00 95.69 103 LEU A CA 1
ATOM 796 C C . LEU A 1 103 ? 12.201 8.914 -8.099 1.00 95.69 103 LEU A C 1
ATOM 798 O O . LEU A 1 103 ? 13.025 8.459 -8.901 1.00 95.69 103 LEU A O 1
ATOM 802 N N . LEU A 1 104 ? 10.914 9.069 -8.442 1.00 94.00 104 LEU A N 1
ATOM 803 C CA . LEU A 1 104 ? 10.367 8.697 -9.757 1.00 94.00 104 LEU A CA 1
ATOM 804 C C . LEU A 1 104 ? 11.049 9.394 -10.947 1.00 94.00 104 LEU A C 1
ATOM 806 O O . LEU A 1 104 ? 11.347 8.702 -11.924 1.00 94.00 104 LEU A O 1
ATOM 810 N N . PRO A 1 105 ? 11.376 10.702 -10.908 1.00 94.88 105 PRO A N 1
ATOM 811 C CA . PRO A 1 105 ? 12.069 11.352 -12.021 1.00 94.88 105 PRO A CA 1
ATOM 812 C C . PRO A 1 105 ? 13.417 10.689 -12.323 1.00 94.88 105 PRO A C 1
ATOM 814 O O . PRO A 1 105 ? 13.757 10.435 -13.481 1.00 94.88 105 PRO A O 1
ATOM 817 N N . ARG A 1 106 ? 14.157 10.319 -11.268 1.00 95.38 106 ARG A N 1
ATOM 818 C CA . ARG A 1 106 ? 15.437 9.613 -11.394 1.00 95.38 106 ARG A CA 1
ATOM 819 C C . ARG A 1 106 ? 15.253 8.234 -12.024 1.00 95.38 106 ARG A C 1
ATOM 821 O O . ARG A 1 106 ? 16.058 7.834 -12.865 1.00 95.38 106 ARG A O 1
ATOM 828 N N . GLN A 1 107 ? 14.197 7.517 -11.645 1.00 92.69 107 GLN A N 1
ATOM 829 C CA . GLN A 1 107 ? 13.842 6.240 -12.260 1.00 92.69 107 GLN A CA 1
ATOM 830 C C . GLN A 1 107 ? 13.537 6.405 -13.758 1.00 92.69 107 GLN A C 1
ATOM 832 O O . GLN A 1 107 ? 14.084 5.664 -14.575 1.00 92.69 107 GLN A O 1
ATOM 837 N N . PHE A 1 108 ? 12.734 7.401 -14.140 1.00 92.12 108 PHE A N 1
ATOM 838 C CA . PHE A 1 108 ? 12.387 7.638 -15.544 1.00 92.12 108 PHE A CA 1
ATOM 839 C C . PHE A 1 108 ? 13.586 8.051 -16.407 1.00 92.12 108 PHE A C 1
ATOM 841 O O . PHE A 1 108 ? 13.661 7.621 -17.563 1.00 92.12 108 PHE A O 1
ATOM 848 N N . SER A 1 109 ? 14.545 8.814 -15.864 1.00 93.69 109 SER A N 1
ATOM 849 C CA . SER A 1 109 ? 15.797 9.132 -16.576 1.00 93.69 109 SER A CA 1
ATOM 850 C C . SER A 1 109 ?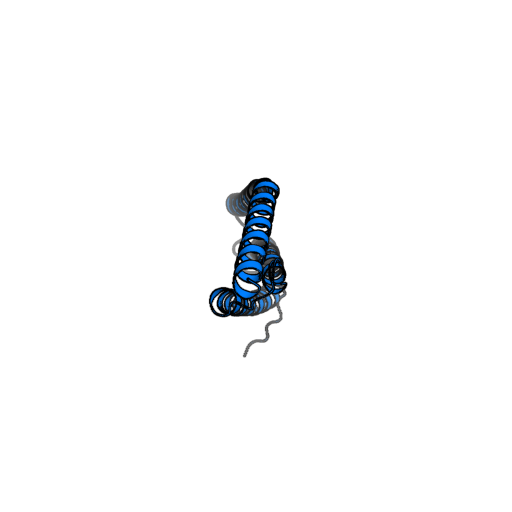 16.582 7.866 -16.914 1.00 93.69 109 SER A C 1
ATOM 852 O O . SER A 1 109 ? 16.907 7.627 -18.077 1.00 93.69 109 SER A O 1
ATOM 854 N N . ARG A 1 110 ? 16.783 6.990 -15.923 1.00 91.94 110 ARG A N 1
ATOM 855 C CA . ARG A 1 110 ? 17.508 5.721 -16.097 1.00 91.94 110 ARG A CA 1
ATOM 856 C C . ARG A 1 110 ? 16.837 4.805 -17.114 1.00 91.94 110 ARG A C 1
ATOM 858 O O . ARG A 1 110 ? 17.506 4.197 -17.945 1.00 91.94 110 ARG A O 1
ATOM 865 N N . GLU A 1 111 ? 15.509 4.728 -17.092 1.00 90.19 111 GLU A N 1
ATOM 866 C CA . GLU A 1 111 ? 14.771 3.958 -18.093 1.00 90.19 111 GLU A CA 1
ATOM 867 C C . GLU A 1 111 ? 14.912 4.557 -19.499 1.00 90.19 111 GLU A C 1
ATOM 869 O O . GLU A 1 111 ? 15.038 3.814 -20.473 1.00 90.19 111 GLU A O 1
ATOM 874 N N . LYS A 1 112 ? 14.915 5.891 -19.631 1.00 90.69 112 LYS A N 1
ATOM 875 C CA . LYS A 1 112 ? 15.131 6.570 -20.918 1.00 90.69 112 LYS A CA 1
ATOM 876 C C . LYS A 1 112 ? 16.524 6.284 -21.475 1.00 90.69 112 LYS A C 1
ATOM 878 O O . LYS A 1 112 ? 16.637 5.944 -22.653 1.00 90.69 112 LYS A O 1
ATOM 883 N N . GLU A 1 113 ? 17.551 6.390 -20.642 1.00 92.56 113 GLU A N 1
ATOM 884 C CA . GLU A 1 113 ? 18.939 6.076 -20.997 1.00 92.56 113 GLU A CA 1
ATOM 885 C C . GLU A 1 113 ? 19.083 4.608 -21.421 1.00 92.56 113 GLU A C 1
ATOM 887 O O . GLU A 1 113 ? 19.620 4.327 -22.494 1.00 92.56 113 GLU A O 1
ATOM 892 N N . GLY A 1 114 ? 18.500 3.677 -20.656 1.00 89.19 114 GLY A N 1
ATOM 893 C CA . GLY A 1 114 ? 18.477 2.253 -21.000 1.00 89.19 114 GLY A CA 1
ATOM 894 C C . GLY A 1 114 ? 17.805 1.972 -22.349 1.00 89.19 114 GLY A C 1
ATOM 895 O O . GLY A 1 114 ? 18.336 1.222 -23.171 1.00 89.19 114 GLY A O 1
ATOM 896 N N . ARG A 1 115 ? 16.677 2.638 -22.643 1.00 87.81 115 ARG A N 1
ATOM 897 C CA . ARG A 1 115 ? 16.009 2.539 -23.955 1.00 87.81 115 ARG A CA 1
ATOM 898 C C . ARG A 1 115 ? 16.872 3.078 -25.091 1.00 87.81 115 ARG A C 1
ATOM 900 O O . ARG A 1 115 ? 16.907 2.473 -26.162 1.00 87.81 115 ARG A O 1
ATOM 907 N N . ALA A 1 116 ? 17.551 4.205 -24.883 1.00 90.50 116 ALA A N 1
ATOM 908 C CA . ALA A 1 116 ? 18.443 4.782 -25.885 1.00 90.50 116 ALA A CA 1
ATOM 909 C C . ALA A 1 116 ? 19.631 3.851 -26.179 1.00 90.50 116 ALA A C 1
ATOM 911 O O . ALA A 1 116 ? 19.947 3.621 -27.347 1.00 90.50 116 ALA A O 1
ATOM 912 N N . ALA A 1 117 ? 20.231 3.258 -25.143 1.00 89.69 117 ALA A N 1
ATOM 913 C CA . ALA A 1 117 ? 21.308 2.279 -25.282 1.00 89.69 117 ALA A CA 1
ATOM 914 C C . ALA A 1 117 ? 20.859 1.033 -26.066 1.00 89.69 117 ALA A C 1
ATOM 916 O O . ALA A 1 117 ? 21.529 0.638 -27.020 1.00 89.69 117 ALA A O 1
ATOM 917 N N . MET A 1 118 ? 19.685 0.470 -25.749 1.00 87.56 118 MET A N 1
ATOM 918 C CA . MET A 1 118 ? 19.120 -0.661 -26.500 1.00 87.56 118 MET A CA 1
ATOM 919 C C . MET A 1 118 ? 18.893 -0.337 -27.983 1.00 87.56 118 MET A C 1
ATOM 921 O O . MET A 1 118 ? 19.198 -1.162 -28.844 1.00 87.56 118 MET A O 1
ATOM 925 N N . ARG A 1 119 ? 18.372 0.860 -28.296 1.00 87.62 119 ARG A N 1
ATOM 926 C CA . ARG A 1 119 ? 18.163 1.300 -29.688 1.00 87.62 119 ARG A CA 1
ATOM 927 C C . ARG A 1 119 ? 19.485 1.417 -30.450 1.00 87.62 119 ARG A C 1
ATOM 929 O O . ARG A 1 119 ? 19.562 0.950 -31.582 1.00 87.62 119 ARG A O 1
ATOM 936 N N . ARG A 1 120 ? 20.523 1.988 -29.826 1.00 90.38 120 ARG A N 1
ATOM 937 C CA . ARG A 1 120 ? 21.872 2.090 -30.416 1.00 90.38 120 ARG A CA 1
ATOM 938 C C . ARG A 1 120 ? 22.479 0.710 -30.687 1.00 90.38 120 ARG A C 1
ATOM 940 O O . ARG A 1 120 ? 22.963 0.474 -31.787 1.00 90.38 120 ARG A O 1
ATOM 947 N N . ALA A 1 121 ? 22.388 -0.213 -29.727 1.00 88.12 121 ALA A N 1
ATOM 948 C CA . ALA A 1 121 ? 22.894 -1.578 -29.882 1.00 88.12 121 ALA A CA 1
ATOM 949 C C . ALA A 1 121 ? 22.182 -2.354 -31.008 1.00 88.12 121 ALA A C 1
ATOM 951 O O . ALA A 1 121 ? 22.826 -3.075 -31.768 1.00 88.12 121 ALA A O 1
ATOM 952 N N . ALA A 1 122 ? 20.863 -2.186 -31.148 1.00 87.12 122 ALA A N 1
ATOM 953 C CA . ALA A 1 122 ? 20.104 -2.796 -32.239 1.00 87.12 122 ALA A CA 1
ATOM 954 C C . ALA A 1 122 ? 20.499 -2.234 -33.618 1.00 87.12 122 ALA A C 1
ATOM 956 O O . ALA A 1 122 ? 20.612 -3.000 -34.572 1.00 87.12 122 ALA A O 1
ATOM 957 N N . ALA A 1 123 ? 20.740 -0.920 -33.720 1.00 88.00 123 ALA A N 1
ATOM 958 C CA . ALA A 1 123 ? 21.179 -0.282 -34.961 1.00 88.00 123 ALA A CA 1
ATOM 959 C C . ALA A 1 123 ? 22.574 -0.760 -35.401 1.00 88.00 123 ALA A C 1
ATOM 961 O O . ALA A 1 123 ? 22.762 -1.061 -36.575 1.00 88.00 123 ALA A O 1
ATOM 962 N N . ALA A 1 124 ? 23.517 -0.897 -34.460 1.00 87.75 124 ALA A N 1
ATOM 963 C CA . ALA A 1 124 ? 24.859 -1.410 -34.741 1.00 87.75 124 ALA A CA 1
ATOM 964 C C . ALA A 1 124 ? 24.827 -2.850 -35.290 1.00 87.75 124 ALA A C 1
ATOM 966 O O . ALA A 1 124 ? 25.377 -3.107 -36.357 1.00 87.75 124 ALA A O 1
ATOM 967 N N . LYS A 1 125 ? 24.085 -3.759 -34.636 1.00 82.56 125 LYS A N 1
ATOM 968 C CA . LYS A 1 125 ? 23.901 -5.141 -35.124 1.00 82.56 125 LYS A CA 1
ATOM 969 C C . LYS A 1 125 ? 23.218 -5.212 -36.493 1.00 82.56 125 LYS A C 1
ATOM 971 O O . LYS A 1 125 ? 23.538 -6.077 -37.297 1.00 82.56 125 LYS A O 1
ATOM 976 N N . GLY A 1 126 ? 22.261 -4.323 -36.766 1.00 78.25 126 GLY A N 1
ATOM 977 C CA . GLY A 1 126 ? 21.601 -4.252 -38.073 1.00 78.25 126 GLY A CA 1
ATOM 978 C C . GLY A 1 126 ? 22.510 -3.739 -39.197 1.00 78.25 126 GLY A C 1
ATOM 979 O O . GLY A 1 126 ? 22.270 -4.072 -40.355 1.00 78.25 126 GLY A O 1
ATOM 980 N N . GLY A 1 127 ? 23.532 -2.946 -38.859 1.00 69.81 127 GLY A N 1
ATOM 981 C CA . GLY A 1 127 ? 24.569 -2.488 -39.785 1.00 69.81 127 GLY A CA 1
ATOM 982 C C . GLY A 1 127 ? 25.578 -3.583 -40.134 1.00 69.81 127 GLY A C 1
ATOM 983 O O . GLY A 1 127 ? 25.879 -3.752 -41.308 1.00 69.81 127 GLY A O 1
ATOM 984 N N . GLU A 1 128 ? 26.020 -4.376 -39.152 1.00 63.09 128 GLU A N 1
ATOM 985 C CA . GLU A 1 128 ? 26.934 -5.515 -39.372 1.00 63.09 128 GLU A CA 1
ATOM 986 C C . GLU A 1 128 ? 26.338 -6.618 -40.257 1.00 63.09 128 GLU A C 1
ATOM 988 O O . GLU A 1 128 ? 27.061 -7.251 -41.007 1.00 63.09 128 GLU A O 1
ATOM 993 N N . VAL A 1 129 ? 25.023 -6.854 -40.203 1.00 60.81 129 VAL A N 1
ATOM 994 C CA . VAL A 1 129 ? 24.358 -7.882 -41.035 1.00 60.81 129 VAL A CA 1
ATOM 995 C C . VAL A 1 129 ? 24.162 -7.423 -42.490 1.00 60.81 129 VAL A C 1
ATOM 997 O O . VAL A 1 129 ? 23.854 -8.235 -43.359 1.00 60.81 129 VAL A O 1
ATOM 1000 N N . ARG A 1 130 ? 24.284 -6.118 -42.762 1.00 60.09 130 ARG A N 1
ATOM 1001 C CA . ARG A 1 130 ? 24.065 -5.521 -44.091 1.00 60.09 130 ARG A CA 1
ATOM 1002 C C . ARG A 1 130 ? 25.361 -5.160 -44.831 1.00 60.09 130 ARG A C 1
ATOM 1004 O O . ARG A 1 130 ? 25.255 -4.714 -45.972 1.00 60.09 130 ARG A O 1
ATOM 1011 N N . ALA A 1 131 ? 26.518 -5.303 -44.186 1.00 52.56 131 ALA A N 1
ATOM 1012 C CA . ALA A 1 131 ? 27.850 -5.099 -44.760 1.00 52.56 131 ALA A CA 1
ATOM 1013 C C . ALA A 1 131 ? 28.464 -6.445 -45.165 1.00 52.56 131 ALA A C 1
ATOM 1015 O O . ALA A 1 131 ? 29.191 -6.457 -46.181 1.00 52.56 131 ALA A O 1
#

Sequence (131 aa):
MEAVTDPHQKIGVALLAMYVTQLLLGGFIHFVKLPIRGHRPPQNYLHAVLGLAIIALAAYQIHYGLTIEWLLTGQGPVPGSALNAWLALIIVFWALYFLGMALLPRQFSREKEGRAAMRRAAAAKGGEVRA

Foldseek 3Di:
DPDQDDPLSVLVVVLVVLVVVLVVLVVCVVVPPDCPQLDDPPSVVVSVVSVVVSVVSVLVSVVCCQQPVVVVVVPDHRPVVVVVVSVVVVVVVVVVVVVVCVCVVVVVVVSVVVNVVVVVVVVVVVVVVVD

Radius of gyration: 22.9 Å; chains: 1; bounding box: 50×34×72 Å